Protein AF-A0A660CB41-F1 (afdb_monomer_lite)

Radius of gyration: 17.27 Å; chains: 1; bounding box: 37×42×48 Å

Sequence (145 aa):
MSGYVLAGTGGGKSVLLNVLAVALRMLGVYIIYADGQNGSSSPMLKRAADEFYTSSPDDVATLWARMSAFLDERSRELSEDTELARQLDGQYHYDPHRPPLMVIIDECHRIATMRFPGPIDENGKEGRASTRSTATRSVLGQRVS

Foldseek 3Di:
DDDDDDDDVVRCPQVVLLVVLVVLLVLLAAEEEEEQVQCPRHVNSVVSHPHYAYLDLVRLQVVLVVVVVVVVVVVVVLVVCVVVVVVCVVPDDDDNVSHHYDYHYHPVVSSVVRFDQADQDPVRDGDDGPPDPPPDDDDDDDDDD

Structure (mmCIF, N/CA/C/O backbone):
data_AF-A0A660CB41-F1
#
_entry.id   AF-A0A660CB41-F1
#
loop_
_atom_site.group_PD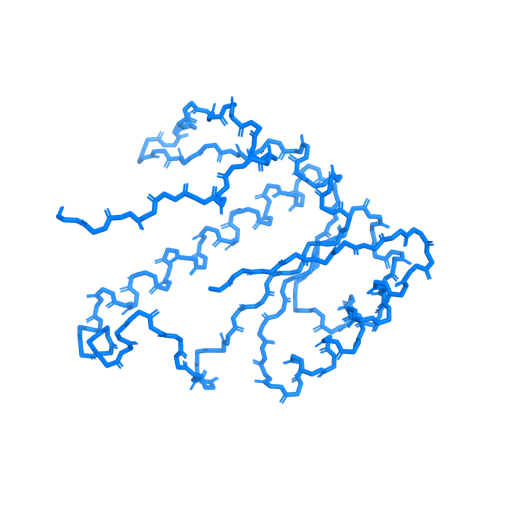B
_atom_site.id
_atom_site.type_symbol
_atom_site.label_atom_id
_atom_site.label_alt_id
_atom_site.label_comp_id
_atom_site.label_asym_id
_atom_site.label_entity_id
_atom_site.label_seq_id
_atom_site.pdbx_PDB_ins_code
_atom_site.Cartn_x
_atom_site.Cartn_y
_atom_site.Cartn_z
_atom_site.occupancy
_atom_site.B_iso_or_equiv
_atom_site.auth_seq_id
_atom_site.auth_comp_id
_atom_site.auth_asym_id
_atom_site.auth_atom_id
_atom_site.pdbx_PDB_model_num
ATOM 1 N N . MET A 1 1 ? 3.613 -4.144 11.827 1.00 52.84 1 MET A N 1
ATOM 2 C CA . MET A 1 1 ? 4.323 -5.261 11.163 1.00 52.84 1 MET A CA 1
ATOM 3 C C . MET A 1 1 ? 4.740 -4.784 9.781 1.00 52.84 1 MET A C 1
ATOM 5 O O . MET A 1 1 ? 3.891 -4.262 9.075 1.00 52.84 1 MET A O 1
ATOM 9 N N . SER A 1 2 ? 6.016 -4.881 9.416 1.00 67.56 2 SER A N 1
ATOM 10 C CA . SER A 1 2 ? 6.499 -4.576 8.063 1.00 67.56 2 SER A CA 1
ATOM 11 C C . SER A 1 2 ? 7.300 -5.765 7.540 1.00 67.56 2 SER A C 1
ATOM 13 O O . SER A 1 2 ? 7.835 -6.552 8.321 1.00 67.56 2 SER A O 1
ATOM 15 N N . GLY A 1 3 ? 7.346 -5.925 6.220 1.00 76.88 3 GLY A N 1
ATOM 16 C CA . GLY A 1 3 ? 8.069 -7.006 5.561 1.00 76.88 3 GLY A CA 1
ATOM 17 C C . GLY A 1 3 ? 8.721 -6.506 4.282 1.00 76.88 3 GLY A C 1
ATOM 18 O O . GLY A 1 3 ? 8.245 -5.554 3.668 1.00 76.88 3 GLY A O 1
ATOM 19 N N . TYR A 1 4 ? 9.820 -7.142 3.889 1.00 81.38 4 TYR A N 1
ATOM 20 C CA . TYR A 1 4 ? 10.481 -6.888 2.616 1.00 81.38 4 TYR A CA 1
ATOM 21 C C . TYR A 1 4 ? 10.661 -8.204 1.864 1.00 81.38 4 TYR A C 1
ATOM 23 O O . TYR A 1 4 ? 10.956 -9.240 2.457 1.00 81.38 4 TYR A O 1
ATOM 31 N N . VAL A 1 5 ? 10.487 -8.152 0.547 1.00 80.62 5 VAL A N 1
ATOM 32 C CA . VAL A 1 5 ? 10.736 -9.278 -0.354 1.00 80.62 5 VAL A CA 1
ATOM 33 C C . VAL A 1 5 ? 11.901 -8.895 -1.254 1.00 80.62 5 VAL A C 1
ATOM 35 O O . VAL A 1 5 ? 11.812 -7.932 -2.013 1.00 80.62 5 VAL A O 1
ATOM 38 N N . LEU A 1 6 ? 12.996 -9.650 -1.169 1.00 79.62 6 LEU A N 1
ATOM 39 C CA . LEU A 1 6 ? 14.161 -9.500 -2.037 1.00 79.62 6 LEU A CA 1
ATOM 40 C C . LEU A 1 6 ? 14.266 -10.734 -2.925 1.00 79.62 6 LEU A C 1
ATOM 42 O O . LEU A 1 6 ? 14.383 -11.854 -2.435 1.00 79.62 6 LEU A O 1
ATOM 46 N N . ALA A 1 7 ? 14.234 -10.522 -4.233 1.00 77.38 7 ALA A N 1
ATOM 47 C CA . ALA A 1 7 ? 14.453 -11.563 -5.222 1.00 77.38 7 ALA A CA 1
ATOM 48 C C . ALA A 1 7 ? 15.171 -10.955 -6.429 1.00 77.38 7 ALA A C 1
ATOM 50 O O . ALA A 1 7 ? 14.907 -9.809 -6.796 1.00 77.38 7 ALA A O 1
ATOM 51 N N . GLY A 1 8 ? 16.075 -11.720 -7.043 1.00 72.31 8 GLY A N 1
ATOM 52 C CA . GLY A 1 8 ? 16.672 -11.343 -8.324 1.00 72.31 8 GLY A CA 1
ATOM 53 C C . GLY A 1 8 ? 15.649 -11.387 -9.464 1.00 72.31 8 GLY A C 1
ATOM 54 O O . GLY A 1 8 ? 14.540 -11.907 -9.310 1.00 72.31 8 GLY A O 1
ATOM 55 N N . THR A 1 9 ? 16.028 -10.870 -10.632 1.00 75.31 9 THR A N 1
ATOM 56 C CA . THR A 1 9 ? 15.217 -10.964 -11.854 1.00 75.31 9 THR A CA 1
ATOM 57 C C . THR A 1 9 ? 14.839 -12.420 -12.135 1.00 75.31 9 THR A C 1
ATOM 59 O O . THR A 1 9 ? 15.698 -13.297 -12.140 1.00 75.31 9 THR A O 1
ATOM 62 N N . GLY A 1 10 ? 13.547 -12.690 -12.341 1.00 75.25 10 GLY A N 1
ATOM 63 C CA . GLY A 1 10 ? 13.032 -14.052 -12.538 1.00 75.25 10 GLY A CA 1
ATOM 64 C C . GLY A 1 10 ? 12.871 -14.882 -11.255 1.00 75.25 10 GLY A C 1
ATOM 65 O O . GLY A 1 10 ? 12.365 -15.995 -11.319 1.00 75.25 10 GLY A O 1
ATOM 66 N N . GLY A 1 11 ? 13.207 -14.345 -10.078 1.00 77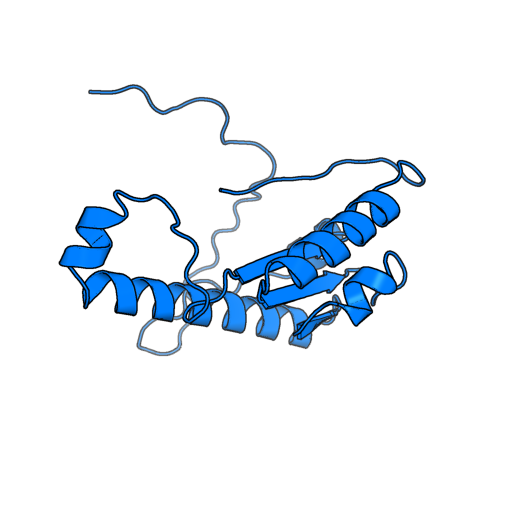.50 11 GLY A N 1
ATOM 67 C CA . GLY A 1 11 ? 13.117 -15.040 -8.785 1.00 77.50 11 GLY A CA 1
ATOM 68 C C . GLY A 1 11 ? 11.701 -15.202 -8.216 1.00 77.50 11 GLY A C 1
ATOM 69 O O . GLY A 1 11 ? 11.550 -15.444 -7.025 1.00 77.50 11 GLY A O 1
ATOM 70 N N . GLY A 1 12 ? 10.656 -15.021 -9.028 1.00 81.44 12 GLY A N 1
ATOM 71 C CA . GLY A 1 12 ? 9.272 -15.284 -8.620 1.00 81.44 12 GLY A CA 1
ATOM 72 C C . GLY A 1 12 ? 8.589 -14.200 -7.776 1.00 81.44 12 GLY A C 1
ATOM 73 O O . GLY A 1 12 ? 7.469 -14.432 -7.326 1.00 81.44 12 GLY A O 1
ATOM 74 N N . LYS A 1 13 ? 9.184 -13.006 -7.603 1.00 84.50 13 LYS A N 1
ATOM 75 C CA . LYS A 1 13 ? 8.561 -11.874 -6.877 1.00 84.50 13 LYS A CA 1
ATOM 76 C C . LYS A 1 13 ? 7.142 -11.578 -7.375 1.00 84.50 13 LYS A C 1
ATOM 78 O O . LYS A 1 13 ? 6.218 -11.526 -6.573 1.00 84.50 13 LYS A O 1
ATOM 83 N N . SER A 1 14 ? 6.952 -11.469 -8.690 1.00 82.44 14 SER A N 1
ATOM 84 C CA . SER A 1 14 ? 5.635 -11.212 -9.286 1.00 82.44 14 SER A CA 1
ATOM 85 C C . SER A 1 14 ? 4.614 -12.310 -8.979 1.00 82.44 14 SER A C 1
ATOM 87 O O . SER A 1 14 ? 3.448 -12.023 -8.730 1.00 82.44 14 SER A O 1
ATOM 89 N N . VAL A 1 15 ? 5.039 -13.580 -8.967 1.00 85.19 15 VAL A N 1
ATOM 90 C CA . VAL A 1 15 ? 4.153 -14.710 -8.644 1.00 85.19 15 VAL A CA 1
ATOM 91 C C . VAL A 1 15 ? 3.715 -14.631 -7.184 1.00 85.19 15 VAL A C 1
ATOM 93 O O . VAL A 1 15 ? 2.524 -14.750 -6.904 1.00 85.19 15 VAL A O 1
ATOM 96 N N . LEU A 1 16 ? 4.648 -14.355 -6.269 1.00 88.12 16 LEU A N 1
ATOM 97 C CA . LEU A 1 16 ? 4.338 -14.151 -4.856 1.00 88.12 16 LEU A CA 1
ATOM 98 C C . LEU A 1 16 ? 3.358 -12.988 -4.657 1.00 88.12 16 LEU A C 1
ATOM 100 O O . LEU A 1 16 ? 2.355 -13.148 -3.967 1.00 88.12 16 LEU A O 1
ATOM 104 N N . LEU A 1 17 ? 3.620 -11.841 -5.288 1.00 86.81 17 LEU A N 1
ATOM 105 C CA . LEU A 1 17 ? 2.756 -10.664 -5.198 1.00 86.81 17 LEU A CA 1
ATOM 106 C C . LEU A 1 17 ? 1.349 -10.934 -5.750 1.00 86.81 17 LEU A C 1
ATOM 108 O O . LEU A 1 17 ? 0.371 -10.479 -5.163 1.00 86.81 17 LEU A O 1
ATOM 112 N N . ASN A 1 18 ? 1.221 -11.722 -6.820 1.00 85.25 18 ASN A N 1
ATOM 113 C CA . ASN A 1 18 ? -0.083 -12.115 -7.359 1.00 85.25 18 ASN A CA 1
ATOM 114 C C . ASN A 1 18 ? -0.856 -13.046 -6.407 1.00 85.25 18 ASN A C 1
ATOM 116 O O . ASN A 1 18 ? -2.056 -12.859 -6.223 1.00 85.25 18 ASN A O 1
ATOM 120 N N . VAL A 1 19 ? -0.193 -14.024 -5.779 1.00 88.50 19 VAL A N 1
ATOM 121 C CA . VAL A 1 19 ? -0.834 -14.897 -4.773 1.00 88.50 19 VAL A CA 1
ATOM 122 C C . VAL A 1 19 ? -1.266 -14.083 -3.554 1.00 88.50 19 VAL A C 1
ATOM 124 O O . VAL A 1 19 ? -2.385 -14.245 -3.065 1.00 88.50 19 VAL A O 1
ATOM 127 N N . LEU A 1 20 ? -0.410 -13.161 -3.105 1.00 87.75 20 LEU A N 1
ATOM 128 C CA . LEU A 1 20 ? -0.721 -12.242 -2.016 1.00 87.75 20 LEU A CA 1
ATOM 129 C C . LEU A 1 20 ? -1.951 -11.390 -2.358 1.00 87.75 20 LEU A C 1
ATOM 131 O O . LEU A 1 20 ? -2.853 -11.280 -1.538 1.00 87.75 20 LEU A O 1
ATOM 135 N N . ALA A 1 21 ? -2.030 -10.853 -3.579 1.00 85.81 21 ALA A N 1
ATOM 136 C CA . ALA A 1 21 ? -3.165 -10.051 -4.032 1.00 85.81 21 ALA A CA 1
ATOM 137 C C . ALA A 1 21 ? -4.502 -10.797 -3.897 1.00 85.81 21 ALA A C 1
ATOM 139 O O . ALA A 1 21 ? -5.476 -10.240 -3.393 1.00 85.81 21 ALA A O 1
ATOM 140 N N . VAL A 1 22 ? -4.541 -12.071 -4.302 1.00 86.88 22 VAL A N 1
ATOM 141 C CA . VAL A 1 22 ? -5.742 -12.913 -4.180 1.00 86.88 22 VAL A CA 1
ATOM 142 C C . VAL A 1 22 ? -6.113 -13.119 -2.713 1.00 86.88 22 VAL A C 1
ATOM 144 O O . VAL A 1 22 ? -7.266 -12.909 -2.342 1.00 86.88 22 VAL A O 1
ATOM 147 N N . ALA A 1 23 ? -5.142 -13.478 -1.869 1.00 89.38 23 ALA A N 1
ATOM 148 C CA . ALA A 1 23 ? -5.380 -13.706 -0.446 1.00 89.38 23 ALA A CA 1
ATOM 149 C C . ALA A 1 23 ? -5.888 -12.441 0.265 1.00 89.38 23 ALA A C 1
ATOM 151 O O . ALA A 1 23 ? -6.877 -12.495 0.993 1.00 89.38 23 ALA A O 1
ATOM 152 N N . LEU A 1 24 ? -5.261 -11.289 0.009 1.00 89.31 24 LEU A N 1
ATOM 153 C CA . LEU A 1 24 ? -5.671 -10.004 0.578 1.00 89.31 24 LEU A CA 1
ATOM 154 C C . LEU A 1 24 ? -7.091 -9.629 0.147 1.00 89.31 24 LEU A C 1
ATOM 156 O O . LEU A 1 24 ? -7.887 -9.178 0.970 1.00 89.31 24 LEU A O 1
ATOM 160 N N . ARG A 1 25 ? -7.443 -9.885 -1.118 1.00 87.25 25 ARG A N 1
ATOM 161 C CA . ARG A 1 25 ? -8.791 -9.612 -1.613 1.00 87.25 25 ARG A CA 1
ATOM 162 C C . ARG A 1 25 ? -9.842 -10.502 -0.957 1.00 87.25 25 ARG A C 1
ATOM 164 O O . ARG A 1 25 ? -10.909 -10.009 -0.606 1.00 87.25 25 ARG A O 1
ATOM 171 N N . MET A 1 26 ? -9.537 -11.782 -0.741 1.00 87.69 26 MET A N 1
ATOM 172 C CA . MET A 1 26 ? -10.424 -12.700 -0.012 1.00 87.69 26 MET A CA 1
ATOM 173 C C . MET A 1 26 ? -10.650 -12.272 1.444 1.00 87.69 26 MET A C 1
ATOM 175 O O . MET A 1 26 ? -11.709 -12.547 1.997 1.00 87.69 26 MET A O 1
ATOM 179 N N . LEU A 1 27 ? -9.681 -11.581 2.049 1.00 86.62 27 LEU A N 1
ATOM 180 C CA . LEU A 1 27 ? -9.771 -11.046 3.409 1.00 86.62 27 LEU A CA 1
ATOM 181 C C . LEU A 1 27 ? -10.450 -9.665 3.484 1.00 86.62 27 LEU A C 1
ATOM 183 O O . LEU A 1 27 ? -10.588 -9.120 4.576 1.00 86.62 27 LEU A O 1
ATOM 187 N N . GLY A 1 28 ? -10.863 -9.075 2.356 1.00 87.19 28 GLY A N 1
ATOM 188 C CA . GLY A 1 28 ? -11.466 -7.737 2.338 1.00 87.19 28 GLY A CA 1
ATOM 189 C C . GLY A 1 28 ? -10.491 -6.618 2.722 1.00 87.19 28 GLY A C 1
ATOM 190 O O . GLY A 1 28 ? -10.904 -5.597 3.261 1.00 87.19 28 GLY A O 1
ATOM 191 N N . VAL A 1 29 ? -9.193 -6.822 2.483 1.00 89.44 29 VAL A N 1
ATOM 192 C CA . VAL A 1 29 ? -8.148 -5.813 2.709 1.00 89.44 29 VAL A CA 1
ATOM 193 C C . VAL A 1 29 ? -8.278 -4.703 1.664 1.00 89.44 29 VAL A C 1
ATOM 195 O O . VAL A 1 29 ? -8.486 -4.994 0.485 1.00 89.44 29 VAL A O 1
ATOM 198 N N . TYR A 1 30 ? -8.093 -3.453 2.091 1.00 89.88 30 TYR A N 1
ATOM 199 C CA . TYR A 1 30 ? -7.905 -2.306 1.207 1.00 89.88 30 TYR A CA 1
ATOM 200 C C . TYR A 1 30 ? -6.457 -2.270 0.711 1.00 89.88 30 TYR A C 1
ATOM 202 O O . TYR A 1 30 ? -5.519 -2.209 1.513 1.00 89.88 30 TYR A O 1
ATOM 210 N N . ILE A 1 31 ? -6.255 -2.340 -0.600 1.00 92.06 31 ILE A N 1
ATOM 211 C CA . ILE A 1 31 ? -4.940 -2.537 -1.212 1.00 92.06 31 ILE A CA 1
ATOM 212 C C . ILE A 1 31 ? -4.523 -1.271 -1.963 1.00 92.06 31 ILE A C 1
ATOM 214 O O . ILE A 1 31 ? -5.115 -0.920 -2.982 1.00 92.06 31 ILE A O 1
ATOM 218 N N . ILE A 1 32 ? -3.439 -0.642 -1.507 1.00 92.75 32 ILE A N 1
ATOM 219 C CA . ILE A 1 32 ? -2.724 0.394 -2.260 1.00 92.75 32 ILE A CA 1
ATOM 220 C C . ILE A 1 32 ? -1.509 -0.256 -2.917 1.00 92.75 32 ILE A C 1
ATOM 222 O O . ILE A 1 32 ? -0.662 -0.835 -2.232 1.00 92.75 32 ILE A O 1
ATOM 226 N N . TYR A 1 33 ? -1.400 -0.154 -4.240 1.00 91.62 33 TYR A N 1
ATOM 227 C CA . TYR A 1 33 ? -0.280 -0.705 -4.996 1.00 91.62 33 TYR A CA 1
ATOM 228 C C . TYR A 1 33 ? 0.486 0.389 -5.738 1.00 91.62 33 TYR A C 1
ATOM 230 O O . TYR A 1 33 ? -0.087 1.133 -6.527 1.00 91.62 33 TYR A O 1
ATOM 238 N N . ALA A 1 34 ? 1.797 0.453 -5.527 1.00 90.69 34 ALA A N 1
ATOM 239 C CA . ALA A 1 34 ? 2.693 1.317 -6.279 1.00 90.69 34 ALA A CA 1
ATOM 240 C C . ALA A 1 34 ? 3.738 0.479 -7.022 1.00 90.69 34 ALA A C 1
ATOM 242 O O . ALA A 1 34 ? 4.360 -0.399 -6.422 1.00 90.69 34 ALA A O 1
ATOM 243 N N . ASP A 1 35 ? 3.945 0.750 -8.311 1.00 88.06 35 ASP A N 1
ATOM 244 C CA . ASP A 1 35 ? 4.949 0.056 -9.125 1.00 88.06 35 ASP A CA 1
ATOM 245 C C . ASP A 1 35 ? 5.868 1.034 -9.861 1.00 88.06 35 ASP A C 1
ATOM 247 O O . ASP A 1 35 ? 5.426 1.855 -10.670 1.00 88.06 35 ASP A O 1
ATOM 251 N N . GLY A 1 36 ? 7.174 0.873 -9.642 1.00 82.38 36 GLY A N 1
ATOM 252 C CA . GLY A 1 36 ? 8.221 1.612 -10.340 1.00 82.38 36 GLY A CA 1
ATOM 253 C C . GLY A 1 36 ? 8.354 1.319 -11.841 1.00 82.38 36 GLY A C 1
ATOM 254 O O . GLY A 1 36 ? 9.158 1.964 -12.516 1.00 82.38 36 GLY A O 1
ATOM 255 N N . GLN A 1 37 ? 7.612 0.339 -12.366 1.00 77.88 37 GLN A N 1
ATOM 256 C CA . GLN A 1 37 ? 7.547 -0.011 -13.791 1.00 77.88 37 GLN A CA 1
ATOM 257 C C . GLN A 1 37 ? 6.130 0.121 -14.386 1.00 77.88 37 GLN A C 1
ATOM 259 O O . GLN A 1 37 ? 5.818 -0.502 -15.402 1.00 77.88 37 GLN A O 1
ATOM 264 N N . ASN A 1 38 ? 5.261 0.943 -13.785 1.00 67.88 38 ASN A N 1
ATOM 265 C CA . ASN A 1 38 ? 3.908 1.262 -14.278 1.00 67.88 38 ASN A CA 1
ATOM 266 C C . ASN A 1 38 ? 2.932 0.066 -14.380 1.00 67.88 38 ASN A C 1
ATOM 268 O O . ASN A 1 38 ? 1.927 0.109 -15.102 1.00 67.88 38 ASN A O 1
ATOM 272 N N . GLY A 1 39 ? 3.162 -0.991 -13.610 1.00 60.81 39 GLY A N 1
ATOM 273 C CA . GLY A 1 39 ? 2.315 -2.178 -13.510 1.00 60.81 39 GLY A CA 1
ATOM 274 C C . GLY A 1 39 ? 2.729 -3.317 -14.438 1.00 60.81 39 GLY A C 1
ATOM 275 O O . GLY A 1 39 ? 1.953 -4.258 -14.611 1.00 60.81 39 GLY A O 1
ATOM 276 N N . SER A 1 40 ? 3.908 -3.237 -15.063 1.00 66.50 40 SER A N 1
ATOM 277 C CA . SER A 1 40 ? 4.390 -4.278 -15.978 1.00 66.50 40 SER A CA 1
ATOM 278 C C . SER A 1 40 ? 4.764 -5.574 -15.253 1.00 66.50 40 SER A C 1
ATOM 280 O O . SER A 1 40 ? 4.808 -6.628 -15.889 1.00 66.50 40 SER A O 1
ATOM 282 N N . SER A 1 41 ? 5.044 -5.518 -13.948 1.00 67.50 41 SER A N 1
ATOM 283 C CA . SER A 1 41 ? 5.547 -6.668 -13.192 1.00 67.50 41 SER A CA 1
ATOM 284 C C . SER A 1 41 ? 4.439 -7.620 -12.727 1.00 67.50 41 SER A C 1
ATOM 286 O O . SER A 1 41 ? 4.655 -8.834 -12.726 1.00 67.50 41 SER A O 1
ATOM 288 N N . SER A 1 42 ? 3.272 -7.093 -12.327 1.00 76.81 42 SER A N 1
ATOM 289 C CA . SER A 1 42 ? 2.214 -7.860 -11.645 1.00 76.81 42 SER A CA 1
ATOM 290 C C . SER A 1 42 ? 0.793 -7.404 -12.038 1.00 76.81 42 SER A C 1
ATOM 292 O O . SER A 1 42 ? 0.121 -6.700 -11.278 1.00 76.81 42 SER A O 1
ATOM 294 N N . PRO A 1 43 ? 0.274 -7.826 -13.211 1.00 81.25 43 PRO A N 1
ATOM 295 C CA . PRO A 1 43 ? -1.043 -7.405 -13.697 1.00 81.25 43 PRO A CA 1
ATOM 296 C C . PRO A 1 43 ? -2.218 -7.806 -12.796 1.00 81.25 43 PRO A C 1
ATOM 298 O O . PRO A 1 43 ? -3.223 -7.098 -12.760 1.00 81.25 43 PRO A O 1
ATOM 301 N N . MET A 1 44 ? -2.127 -8.936 -12.081 1.00 82.25 44 MET A N 1
ATOM 302 C CA . MET A 1 44 ? -3.207 -9.356 -11.181 1.00 82.25 44 MET A CA 1
ATOM 303 C C . MET A 1 44 ? -3.253 -8.503 -9.921 1.00 82.25 44 MET A C 1
ATOM 305 O O . MET A 1 44 ? -4.338 -8.080 -9.536 1.00 82.25 44 MET A O 1
ATOM 309 N N . LEU A 1 45 ? -2.096 -8.188 -9.331 1.00 85.25 45 LEU A N 1
ATOM 310 C CA . LEU A 1 45 ? -2.035 -7.263 -8.203 1.00 85.25 45 LEU A CA 1
ATOM 311 C C . LEU A 1 45 ? -2.585 -5.882 -8.585 1.00 85.25 45 LEU A C 1
ATOM 313 O O . LEU A 1 45 ? -3.411 -5.341 -7.860 1.00 85.25 45 LEU A O 1
ATOM 317 N N . LYS A 1 46 ? -2.237 -5.368 -9.771 1.00 87.88 46 LYS A N 1
ATOM 318 C CA . LYS A 1 46 ? -2.811 -4.114 -10.285 1.00 87.88 46 LYS A CA 1
ATOM 319 C C . LYS A 1 46 ? -4.336 -4.143 -10.403 1.00 87.88 46 LYS A C 1
ATOM 321 O O . LYS A 1 46 ? -4.977 -3.144 -10.119 1.00 87.88 46 LYS A O 1
ATOM 326 N N . ARG A 1 47 ? -4.921 -5.267 -10.826 1.00 88.00 47 ARG A N 1
ATOM 327 C CA . ARG A 1 47 ? -6.385 -5.425 -10.924 1.00 88.00 47 ARG A CA 1
ATOM 328 C C . ARG A 1 47 ? -7.068 -5.590 -9.568 1.00 88.00 47 ARG A C 1
ATOM 330 O O . ARG A 1 47 ? -8.249 -5.290 -9.459 1.00 88.00 47 ARG A O 1
ATOM 337 N N . ALA A 1 48 ? -6.357 -6.135 -8.587 1.00 88.44 48 ALA A N 1
ATOM 338 C CA . ALA A 1 48 ? -6.872 -6.347 -7.241 1.00 88.44 48 ALA A CA 1
ATOM 339 C C . ALA A 1 48 ? -6.748 -5.100 -6.353 1.00 88.44 48 ALA A C 1
ATOM 341 O O . ALA A 1 48 ? -7.439 -5.033 -5.341 1.00 88.44 48 ALA A O 1
ATOM 342 N N . ALA A 1 49 ? -5.869 -4.161 -6.711 1.00 91.50 49 ALA A N 1
ATOM 343 C CA . ALA A 1 49 ? -5.639 -2.936 -5.962 1.00 91.50 49 ALA A CA 1
ATOM 344 C C . ALA A 1 49 ? -6.846 -1.991 -6.026 1.00 91.50 49 ALA A C 1
ATOM 346 O O . ALA A 1 49 ? -7.428 -1.789 -7.093 1.00 91.50 49 ALA A O 1
ATOM 347 N N . ASP A 1 50 ? -7.184 -1.396 -4.885 1.00 93.62 50 ASP A N 1
ATOM 348 C CA . ASP A 1 50 ? -8.201 -0.350 -4.783 1.00 93.62 50 ASP A CA 1
ATOM 349 C C . ASP A 1 50 ? -7.628 1.006 -5.245 1.00 93.62 50 ASP A C 1
ATOM 351 O O . ASP A 1 50 ? -8.335 1.798 -5.866 1.00 93.62 50 ASP A O 1
ATOM 355 N N . GLU A 1 51 ? -6.327 1.241 -5.025 1.00 93.88 51 GLU A N 1
ATOM 356 C CA . GLU A 1 51 ? -5.584 2.399 -5.542 1.00 93.88 51 GLU A CA 1
ATOM 357 C C . GLU A 1 51 ? -4.282 1.953 -6.228 1.00 93.88 51 GLU A C 1
ATOM 359 O O . GLU A 1 51 ? -3.580 1.062 -5.737 1.00 93.88 51 GLU A O 1
ATOM 364 N N . PHE A 1 52 ? -3.934 2.587 -7.354 1.00 92.31 52 PHE A N 1
ATOM 365 C CA . PHE A 1 52 ? -2.714 2.291 -8.108 1.00 92.31 52 PHE A CA 1
ATOM 366 C C . PHE A 1 52 ? -1.900 3.551 -8.401 1.00 92.31 52 PHE A C 1
ATOM 368 O O . PHE A 1 52 ? -2.432 4.517 -8.943 1.00 92.31 52 PHE A O 1
ATOM 375 N N . TYR A 1 53 ? -0.599 3.482 -8.124 1.00 91.56 53 TYR A N 1
ATOM 376 C CA . TYR A 1 53 ? 0.356 4.570 -8.308 1.00 91.56 53 TYR A CA 1
ATOM 377 C C . TYR A 1 53 ? 1.566 4.129 -9.132 1.00 91.56 53 TYR A C 1
ATOM 379 O O . TYR A 1 53 ? 2.024 2.985 -9.059 1.00 91.56 53 TYR A O 1
ATOM 387 N N . THR A 1 54 ? 2.105 5.053 -9.922 1.00 89.88 54 THR A N 1
ATOM 388 C CA . THR A 1 54 ? 3.341 4.843 -10.681 1.00 89.88 54 THR A CA 1
ATOM 389 C C . THR A 1 54 ? 4.543 5.495 -10.000 1.00 89.88 54 THR A C 1
ATOM 391 O O . THR A 1 54 ? 4.423 6.116 -8.947 1.00 89.88 54 THR A O 1
ATOM 394 N N . SER A 1 55 ? 5.723 5.403 -10.618 1.00 87.44 55 SER A N 1
ATOM 395 C CA . SER A 1 55 ? 6.878 6.225 -10.239 1.00 87.44 55 SER A CA 1
ATOM 396 C C . SER A 1 55 ? 6.830 7.641 -10.822 1.00 87.44 55 SER A C 1
ATOM 398 O O . SER A 1 55 ? 7.886 8.233 -11.027 1.00 87.44 55 SER A O 1
ATOM 400 N N . SER A 1 56 ? 5.667 8.181 -11.195 1.00 87.31 56 SER A N 1
ATOM 401 C CA . SER A 1 56 ? 5.587 9.603 -11.541 1.00 87.31 56 SER A CA 1
ATOM 402 C C . SER A 1 56 ? 5.726 10.453 -10.263 1.00 87.31 56 SER A C 1
ATOM 404 O O . SER A 1 56 ? 5.257 10.028 -9.206 1.00 87.31 56 SER A O 1
ATOM 406 N N . PRO A 1 57 ? 6.369 11.637 -10.307 1.00 84.62 57 PRO A N 1
ATOM 407 C CA . PRO A 1 57 ? 6.521 12.479 -9.117 1.00 84.62 57 PRO A CA 1
ATOM 408 C C . PRO A 1 57 ? 5.190 12.820 -8.431 1.00 84.62 57 PRO A C 1
ATOM 410 O O . PRO A 1 57 ? 5.113 12.784 -7.204 1.00 84.62 57 PRO A O 1
ATOM 413 N N . ASP A 1 58 ? 4.144 13.086 -9.217 1.00 87.81 58 ASP A N 1
ATOM 414 C CA . ASP A 1 58 ? 2.811 13.422 -8.709 1.00 87.81 58 ASP A CA 1
ATOM 415 C C . ASP A 1 58 ? 2.139 12.217 -8.034 1.00 87.81 58 ASP A C 1
ATOM 417 O O . ASP A 1 58 ? 1.552 12.355 -6.956 1.00 87.81 58 ASP A O 1
ATOM 421 N N . ASP A 1 59 ? 2.276 11.017 -8.612 1.00 89.75 59 ASP A N 1
ATOM 422 C CA . ASP A 1 59 ? 1.757 9.786 -8.009 1.00 89.75 59 ASP A CA 1
ATOM 423 C C . ASP A 1 59 ? 2.481 9.454 -6.712 1.00 89.75 59 ASP A C 1
ATOM 425 O O . ASP A 1 59 ? 1.845 9.046 -5.745 1.00 89.75 59 ASP A O 1
ATOM 429 N N . VAL A 1 60 ? 3.801 9.648 -6.659 1.00 86.88 60 VAL A N 1
ATOM 430 C CA . VAL A 1 60 ? 4.568 9.399 -5.435 1.00 86.88 60 VAL A CA 1
ATOM 431 C C . VAL A 1 60 ? 4.195 10.399 -4.341 1.00 86.88 60 VAL A C 1
ATOM 433 O O . VAL A 1 60 ? 3.999 9.997 -3.195 1.00 86.88 60 VAL A O 1
ATOM 436 N N . ALA A 1 61 ? 4.041 11.685 -4.671 1.00 86.31 61 ALA A N 1
ATOM 437 C CA . ALA A 1 61 ? 3.564 12.683 -3.714 1.00 86.31 61 ALA A CA 1
ATOM 438 C C . ALA A 1 61 ? 2.160 12.335 -3.189 1.00 86.31 61 ALA A C 1
ATOM 440 O O . ALA A 1 61 ? 1.913 12.385 -1.982 1.00 86.31 61 ALA A O 1
ATOM 441 N N . THR A 1 62 ? 1.265 11.912 -4.085 1.00 89.25 62 THR A N 1
ATOM 442 C CA . THR A 1 62 ? -0.098 11.497 -3.736 1.00 89.25 62 THR A CA 1
ATOM 443 C C . THR A 1 62 ? -0.094 10.247 -2.860 1.00 89.25 62 THR A C 1
ATOM 445 O O . THR A 1 62 ? -0.744 10.242 -1.818 1.00 89.25 62 THR A O 1
ATOM 448 N N . LEU A 1 63 ? 0.678 9.219 -3.222 1.00 89.69 63 LEU A N 1
ATOM 449 C CA . LEU A 1 63 ? 0.853 7.998 -2.436 1.00 89.69 63 LEU A CA 1
ATOM 450 C C . LEU A 1 63 ? 1.263 8.328 -0.998 1.00 89.69 63 LEU A C 1
ATOM 452 O O . LEU A 1 63 ? 0.649 7.833 -0.053 1.00 89.69 63 LEU A O 1
ATOM 456 N N . TRP A 1 64 ? 2.262 9.198 -0.820 1.00 86.38 64 TRP A N 1
ATOM 457 C CA . TRP A 1 64 ? 2.708 9.593 0.515 1.00 86.38 64 TRP A CA 1
ATOM 458 C C . TRP A 1 64 ? 1.637 10.351 1.293 1.00 86.38 64 TRP A C 1
ATOM 460 O O . TRP A 1 64 ? 1.391 10.021 2.451 1.00 86.38 64 TRP A O 1
ATOM 470 N N . ALA A 1 65 ? 0.962 11.315 0.666 1.00 87.38 65 ALA A N 1
ATOM 471 C CA . ALA A 1 65 ? -0.124 12.052 1.306 1.00 87.38 65 ALA A CA 1
ATOM 472 C C . ALA A 1 65 ? -1.265 11.120 1.752 1.00 87.38 65 ALA A C 1
ATOM 474 O O . ALA A 1 65 ? -1.782 11.262 2.860 1.00 87.38 65 ALA A O 1
ATOM 475 N N . ARG A 1 66 ? -1.622 10.127 0.926 1.00 87.00 66 ARG A N 1
ATOM 476 C CA . ARG A 1 66 ? -2.633 9.113 1.261 1.00 87.00 66 ARG A CA 1
ATOM 477 C C . ARG A 1 66 ? -2.200 8.258 2.441 1.00 87.00 66 ARG A C 1
ATOM 479 O O . ARG A 1 66 ? -2.981 8.080 3.371 1.00 87.00 66 ARG A O 1
ATOM 486 N N . MET A 1 67 ? -0.963 7.761 2.433 1.00 85.94 67 MET A N 1
ATOM 487 C CA . MET A 1 67 ? -0.429 6.963 3.539 1.00 85.94 67 MET A CA 1
ATOM 488 C C . MET A 1 67 ? -0.439 7.739 4.860 1.00 85.94 67 MET A C 1
ATOM 490 O O . MET A 1 67 ? -0.884 7.193 5.867 1.00 85.94 67 MET A O 1
ATOM 494 N N . SER A 1 68 ? -0.001 9.001 4.854 1.00 84.69 68 SER A N 1
ATOM 495 C CA . SER A 1 68 ? -0.029 9.858 6.044 1.00 84.69 68 SER A CA 1
ATOM 496 C C . SER A 1 68 ? -1.455 10.086 6.540 1.00 84.69 68 SER A C 1
ATOM 498 O O . SER A 1 68 ? -1.730 9.833 7.706 1.00 84.69 68 SER A O 1
ATOM 500 N N . ALA A 1 69 ? -2.388 10.438 5.650 1.00 85.75 69 ALA A N 1
ATOM 501 C CA . ALA A 1 69 ? -3.787 10.646 6.021 1.00 85.75 69 ALA A CA 1
ATOM 502 C C . ALA A 1 69 ? -4.433 9.388 6.629 1.00 85.75 69 ALA A C 1
ATOM 504 O O . ALA A 1 69 ? -5.172 9.485 7.606 1.00 85.75 69 ALA A O 1
ATOM 505 N N . PHE A 1 70 ? -4.132 8.199 6.093 1.00 83.88 70 PHE A N 1
ATOM 506 C CA . PHE A 1 70 ? -4.603 6.940 6.676 1.00 83.88 70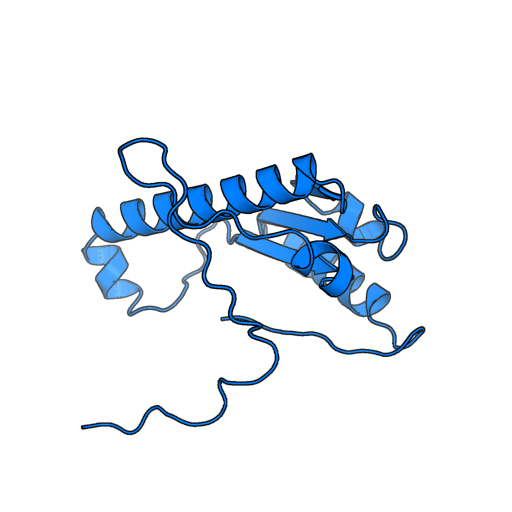 PHE A CA 1
ATOM 507 C C . PHE A 1 70 ? -4.028 6.699 8.074 1.00 83.88 70 PHE A C 1
ATOM 509 O O . PHE A 1 70 ? -4.754 6.252 8.959 1.00 83.88 70 PHE A O 1
ATOM 516 N N . LEU A 1 71 ? -2.738 6.968 8.285 1.00 82.38 71 LEU A N 1
ATOM 517 C CA . LEU A 1 71 ? -2.111 6.806 9.597 1.00 82.38 71 LEU A CA 1
ATOM 518 C C . LEU A 1 71 ? -2.670 7.803 10.617 1.00 82.38 71 LEU A C 1
ATOM 520 O O . LEU A 1 71 ? -2.953 7.405 11.746 1.00 82.38 71 LEU A O 1
ATOM 524 N N . ASP A 1 72 ? -2.872 9.055 10.212 1.00 83.50 72 ASP A N 1
ATOM 525 C CA . ASP A 1 72 ? -3.424 10.109 11.062 1.00 83.50 72 ASP A CA 1
ATOM 526 C C . ASP A 1 72 ? -4.863 9.790 11.479 1.00 83.50 72 ASP A C 1
ATOM 528 O O . ASP A 1 72 ? -5.187 9.856 12.665 1.00 83.50 72 ASP A O 1
ATOM 532 N N . GLU A 1 73 ? -5.708 9.355 10.537 1.00 82.94 73 GLU A N 1
ATOM 533 C CA . GLU A 1 73 ? -7.087 8.956 10.833 1.00 82.94 73 GLU A CA 1
ATOM 534 C C . GLU A 1 73 ? -7.126 7.771 11.805 1.00 82.94 73 GLU A C 1
ATOM 536 O O . GLU A 1 73 ? -7.827 7.815 12.813 1.00 82.94 73 GLU A O 1
ATOM 541 N N . ARG A 1 74 ? -6.307 6.735 11.572 1.00 78.88 74 ARG A N 1
ATOM 542 C CA . ARG A 1 74 ? -6.232 5.576 12.477 1.00 78.88 74 ARG A CA 1
ATOM 543 C C . ARG A 1 74 ? -5.732 5.954 13.865 1.00 78.88 74 ARG A C 1
ATOM 545 O O . ARG A 1 74 ? -6.237 5.436 14.857 1.00 78.88 74 ARG A O 1
ATOM 552 N N . SER A 1 75 ? -4.749 6.847 13.941 1.00 78.75 75 SER A N 1
ATOM 553 C CA . SER A 1 75 ? -4.226 7.362 15.207 1.00 78.75 75 SER A CA 1
ATOM 554 C C . SER A 1 75 ? -5.293 8.142 15.977 1.00 78.75 75 SER A C 1
ATOM 556 O O . SER A 1 75 ? -5.438 7.968 17.190 1.00 78.75 75 SER A O 1
ATOM 558 N N . ARG A 1 76 ? -6.088 8.957 15.272 1.00 80.69 76 ARG A N 1
ATOM 559 C CA . ARG A 1 76 ? -7.215 9.688 15.855 1.00 80.69 76 ARG A CA 1
ATOM 560 C C . ARG A 1 76 ? -8.288 8.738 16.382 1.00 80.69 76 ARG A C 1
ATOM 562 O O . ARG A 1 76 ? -8.643 8.846 17.550 1.00 80.69 76 ARG A O 1
ATOM 569 N N . GLU A 1 77 ? -8.728 7.772 15.574 1.00 75.62 77 GLU A N 1
ATOM 570 C CA . GLU A 1 77 ? -9.712 6.754 15.978 1.00 75.62 77 GLU A CA 1
ATOM 571 C C . GLU A 1 77 ? -9.265 5.997 17.243 1.00 75.62 77 GLU A C 1
ATOM 573 O O . GLU A 1 77 ? -10.051 5.806 18.168 1.00 75.62 77 GLU A O 1
ATOM 578 N N . LEU A 1 78 ? -7.990 5.594 17.307 1.00 75.19 78 LEU A N 1
ATOM 579 C CA . LEU A 1 78 ? -7.402 4.930 18.477 1.00 75.19 78 LEU A CA 1
ATOM 580 C C . LEU A 1 78 ? -7.345 5.841 19.710 1.00 75.19 78 LEU A C 1
ATOM 582 O O . LEU A 1 78 ? -7.505 5.368 20.830 1.00 75.19 78 LEU A O 1
ATOM 586 N N . SER A 1 79 ? -7.097 7.137 19.519 1.00 75.81 79 SER A N 1
ATOM 587 C CA . SER A 1 79 ? -7.021 8.103 20.621 1.00 75.81 79 SER A CA 1
ATOM 588 C C . SER A 1 79 ? -8.401 8.426 21.203 1.00 75.81 79 SER A C 1
ATOM 590 O O . SER A 1 79 ? -8.521 8.662 22.404 1.00 75.81 79 SER A O 1
ATOM 592 N N . GLU A 1 80 ? -9.438 8.433 20.364 1.00 79.31 80 GLU A N 1
ATOM 593 C CA . GLU A 1 80 ? -10.827 8.676 20.768 1.00 79.31 80 GLU A CA 1
ATOM 594 C C . GLU A 1 80 ? -11.465 7.438 21.425 1.00 79.31 80 GLU A C 1
ATOM 596 O O . GLU A 1 80 ? -12.245 7.572 22.370 1.00 79.31 80 GLU A O 1
ATOM 601 N N . ASP A 1 81 ? -11.088 6.231 20.993 1.00 73.12 81 ASP A N 1
ATOM 602 C CA . ASP A 1 81 ? -11.605 4.962 21.512 1.00 73.12 81 ASP A CA 1
ATOM 603 C C . ASP A 1 81 ? -10.616 4.299 22.489 1.00 73.12 81 ASP A C 1
ATOM 605 O O . ASP A 1 81 ? -9.927 3.322 22.188 1.00 73.12 81 ASP A O 1
ATOM 609 N N . THR A 1 82 ? -10.529 4.866 23.695 1.00 68.69 82 THR A N 1
ATOM 610 C CA . THR A 1 82 ? -9.592 4.426 24.749 1.00 68.69 82 THR A CA 1
ATOM 611 C C . THR A 1 82 ? -9.788 2.977 25.201 1.00 68.69 82 THR A C 1
ATOM 613 O O . THR A 1 82 ? -8.814 2.337 25.604 1.00 68.69 82 THR A O 1
ATOM 616 N N . GLU A 1 83 ? -11.003 2.428 25.115 1.00 69.88 83 GLU A N 1
ATOM 617 C CA . GLU A 1 83 ? -11.242 1.014 25.428 1.00 69.88 83 GLU A CA 1
ATOM 618 C C . GLU A 1 83 ? -10.736 0.115 24.297 1.00 69.88 83 GLU A C 1
ATOM 620 O O . GLU A 1 83 ? -10.053 -0.871 24.573 1.00 69.88 83 GLU A O 1
ATOM 625 N N . LEU A 1 84 ? -10.956 0.489 23.033 1.00 67.69 84 LEU A N 1
ATOM 626 C CA . LEU A 1 84 ? -10.359 -0.211 21.898 1.00 67.69 84 LEU A CA 1
ATOM 627 C C . LEU A 1 84 ? -8.825 -0.146 21.927 1.00 67.69 84 LEU A C 1
ATOM 629 O O . LEU A 1 84 ? -8.168 -1.165 21.721 1.00 67.69 84 LEU A O 1
ATOM 633 N N . ALA A 1 85 ? -8.239 1.013 22.233 1.00 65.44 85 ALA A N 1
ATOM 634 C CA . ALA A 1 85 ? -6.789 1.167 22.367 1.00 65.44 85 ALA A CA 1
ATOM 635 C C . ALA A 1 85 ? -6.206 0.224 23.431 1.00 65.44 85 ALA A C 1
ATOM 637 O O . ALA A 1 85 ? -5.158 -0.391 23.222 1.00 65.44 85 ALA A O 1
ATOM 638 N N . ARG A 1 86 ? -6.916 0.064 24.555 1.00 65.00 86 ARG A N 1
ATOM 639 C CA . ARG A 1 86 ? -6.535 -0.840 25.645 1.00 65.00 86 ARG A CA 1
ATOM 640 C C . ARG A 1 86 ? -6.736 -2.314 25.283 1.00 65.00 86 ARG A C 1
ATOM 642 O O . ARG A 1 86 ? -5.937 -3.145 25.701 1.00 65.00 86 ARG A O 1
ATOM 649 N N . GLN A 1 87 ? -7.778 -2.643 24.520 1.00 66.62 87 GLN A N 1
ATOM 650 C CA . GLN A 1 87 ? -8.054 -4.005 24.041 1.00 66.62 87 GLN A CA 1
ATOM 651 C C . GLN A 1 87 ? -7.085 -4.463 22.951 1.00 66.62 87 GLN A C 1
ATOM 653 O O . GLN A 1 87 ? -6.793 -5.653 22.846 1.00 66.62 87 GLN A O 1
ATOM 658 N N . LEU A 1 88 ? -6.602 -3.532 22.129 1.00 68.50 88 LEU A N 1
ATOM 659 C CA . LEU A 1 88 ? -5.647 -3.828 21.072 1.00 68.50 88 LEU A CA 1
ATOM 660 C C . LEU A 1 88 ? -4.242 -4.076 21.628 1.00 68.50 88 LEU A C 1
ATOM 662 O O . LEU A 1 88 ? -3.523 -4.869 21.036 1.00 68.50 88 LEU A O 1
ATOM 666 N N . ASP A 1 89 ? -3.841 -3.441 22.737 1.00 67.88 89 ASP A N 1
ATOM 667 C CA . ASP A 1 89 ? -2.495 -3.579 23.338 1.00 67.88 89 ASP A CA 1
ATOM 668 C C . ASP A 1 89 ? -1.357 -3.452 22.295 1.00 67.88 89 ASP A C 1
ATOM 670 O O . ASP A 1 89 ? -0.372 -4.189 22.278 1.00 67.88 89 ASP A O 1
ATOM 674 N N . GLY A 1 90 ? -1.541 -2.552 21.321 1.00 63.41 90 GLY A N 1
ATOM 675 C CA . GLY A 1 90 ? -0.613 -2.362 20.198 1.00 63.41 90 GLY A CA 1
ATOM 676 C C . GLY A 1 90 ? -0.661 -3.434 19.095 1.00 63.41 90 GLY A C 1
ATOM 677 O O . GLY A 1 90 ? 0.136 -3.378 18.155 1.00 63.41 90 GLY A O 1
ATOM 678 N N . GLN A 1 91 ? -1.582 -4.394 19.165 1.00 68.00 91 GLN A N 1
ATOM 679 C CA . GLN A 1 91 ? -1.848 -5.396 18.132 1.00 68.00 91 GLN A CA 1
ATOM 680 C C . GLN A 1 91 ? -2.963 -4.942 17.187 1.00 68.00 91 GLN A C 1
ATOM 682 O O . GLN A 1 91 ? -3.842 -4.165 17.544 1.00 68.00 91 GLN A O 1
ATOM 687 N N . TYR A 1 92 ? -2.935 -5.444 15.955 1.00 66.75 92 TYR A N 1
ATOM 688 C CA . TYR A 1 92 ? -4.031 -5.246 15.013 1.00 66.75 92 TYR A CA 1
ATOM 689 C C . TYR A 1 92 ? -5.080 -6.347 15.207 1.00 66.75 92 TYR A C 1
ATOM 691 O O . TYR A 1 92 ? -4.762 -7.523 15.023 1.00 66.75 92 TYR A O 1
ATOM 699 N N . HIS A 1 93 ? -6.324 -5.971 15.509 1.00 69.00 93 HIS A N 1
ATOM 700 C CA . HIS A 1 93 ? -7.475 -6.864 15.376 1.00 69.00 93 HIS A CA 1
ATOM 701 C C . HIS A 1 93 ? -8.201 -6.584 14.062 1.00 69.00 93 HIS A C 1
ATOM 703 O O . HIS A 1 93 ? -8.469 -5.436 13.713 1.00 69.00 93 HIS A O 1
ATOM 709 N N . TYR A 1 94 ? -8.512 -7.657 13.337 1.00 71.06 94 TYR A N 1
ATOM 710 C CA . TYR A 1 94 ? -9.293 -7.574 12.112 1.00 71.06 94 TYR A CA 1
ATOM 711 C C . TYR A 1 94 ? -10.720 -7.113 12.420 1.00 71.06 94 TYR A C 1
ATOM 713 O O . TYR A 1 94 ? -11.419 -7.749 13.208 1.00 71.06 94 TYR A O 1
ATOM 721 N N . ASP A 1 95 ? -11.150 -6.046 11.754 1.00 73.44 95 ASP A N 1
ATOM 722 C CA . ASP A 1 95 ? -12.513 -5.527 11.804 1.00 73.44 95 ASP A CA 1
ATOM 723 C C . ASP A 1 95 ? -13.009 -5.297 10.362 1.00 73.44 95 ASP A C 1
ATOM 725 O O . ASP A 1 95 ? -12.447 -4.466 9.646 1.00 73.44 95 ASP A O 1
ATOM 729 N N . PRO A 1 96 ? -14.056 -6.007 9.904 1.00 67.44 96 PRO A N 1
ATOM 730 C CA . PRO A 1 96 ? -14.636 -5.808 8.576 1.00 67.44 96 PRO A CA 1
ATOM 731 C C . PRO A 1 96 ? -15.155 -4.385 8.318 1.00 67.44 96 PRO A C 1
ATOM 733 O O . PRO A 1 96 ? -15.175 -3.944 7.171 1.00 67.44 96 PRO A O 1
ATOM 736 N N . HIS A 1 97 ? -15.583 -3.661 9.358 1.00 74.12 97 HIS A N 1
ATOM 737 C CA . HIS A 1 97 ? -16.017 -2.264 9.252 1.00 74.12 97 HIS A CA 1
ATOM 738 C C . HIS A 1 97 ? -14.834 -1.293 9.175 1.00 74.12 97 HIS A C 1
ATOM 740 O O . HIS A 1 97 ? -14.990 -0.148 8.750 1.00 74.12 97 HIS A O 1
ATOM 746 N N . ARG A 1 98 ? -13.641 -1.763 9.544 1.00 74.19 98 ARG A N 1
ATOM 747 C CA . ARG A 1 98 ? -12.373 -1.038 9.485 1.00 74.19 98 ARG A CA 1
ATOM 748 C C . ARG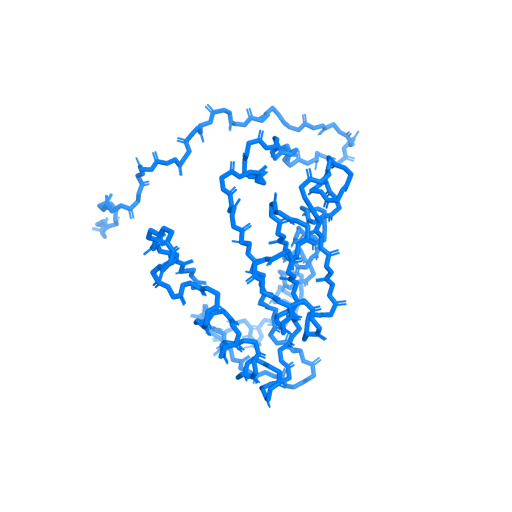 A 1 98 ? -11.362 -1.893 8.721 1.00 74.19 98 ARG A C 1
ATOM 750 O O . ARG A 1 98 ? -10.409 -2.400 9.325 1.00 74.19 98 ARG A O 1
ATOM 757 N N . PRO A 1 99 ? -11.551 -2.046 7.396 1.00 78.50 99 PRO A N 1
ATOM 758 C CA . PRO A 1 99 ? -10.764 -2.982 6.619 1.00 78.50 99 PRO A CA 1
ATOM 759 C C . PRO A 1 99 ? -9.266 -2.697 6.796 1.00 78.50 99 PRO A C 1
ATOM 761 O O . PRO A 1 99 ? -8.854 -1.527 6.842 1.00 78.50 99 PRO A O 1
ATOM 764 N N . PRO A 1 100 ? -8.442 -3.750 6.926 1.00 85.06 100 PRO A N 1
ATOM 765 C CA . PRO A 1 100 ? -6.998 -3.598 6.991 1.00 85.06 100 PRO A CA 1
ATOM 766 C C . PRO A 1 100 ? -6.493 -2.873 5.747 1.00 85.06 100 PRO A C 1
ATOM 768 O O . PRO A 1 100 ? -6.967 -3.129 4.643 1.00 85.06 100 PRO A O 1
ATOM 771 N N . LEU A 1 101 ? -5.501 -2.003 5.927 1.00 87.19 101 LEU A N 1
ATOM 772 C CA . LEU A 1 101 ? -4.780 -1.366 4.832 1.00 87.19 101 LEU A CA 1
ATOM 773 C C . LEU A 1 101 ? -3.495 -2.148 4.555 1.00 87.19 101 LEU A C 1
ATOM 775 O O . LEU A 1 101 ? -2.688 -2.357 5.462 1.00 87.19 101 LEU A O 1
ATOM 779 N N . MET A 1 102 ? -3.276 -2.531 3.300 1.00 89.81 102 MET A N 1
ATOM 780 C CA . MET A 1 102 ? -1.998 -3.057 2.831 1.00 89.81 102 MET A CA 1
ATOM 781 C C . MET A 1 102 ? -1.439 -2.150 1.739 1.00 89.81 102 MET A C 1
ATOM 783 O O . MET A 1 102 ? -2.049 -1.989 0.684 1.00 89.81 102 MET A O 1
ATOM 787 N N . VAL A 1 103 ? -0.247 -1.605 1.980 1.00 90.75 103 VAL A N 1
ATOM 788 C CA . VAL A 1 103 ? 0.510 -0.845 0.981 1.00 90.75 103 VAL A CA 1
ATOM 789 C C . VAL A 1 103 ? 1.611 -1.737 0.421 1.00 90.75 103 VAL A C 1
ATOM 791 O O . VAL A 1 103 ? 2.489 -2.187 1.159 1.00 90.75 103 VAL A O 1
ATOM 794 N N . ILE A 1 104 ? 1.574 -1.990 -0.885 1.00 90.31 104 ILE A N 1
ATOM 795 C CA . ILE A 1 104 ? 2.578 -2.786 -1.594 1.00 90.31 104 ILE A CA 1
ATOM 796 C C . ILE A 1 104 ? 3.343 -1.862 -2.531 1.00 90.31 104 ILE A C 1
ATOM 798 O O . ILE A 1 104 ? 2.764 -1.260 -3.431 1.00 90.31 104 ILE A O 1
ATOM 802 N N . ILE A 1 105 ? 4.657 -1.782 -2.333 1.00 89.44 105 ILE A N 1
ATOM 803 C CA . ILE A 1 105 ? 5.559 -0.992 -3.173 1.00 89.44 105 ILE A CA 1
ATOM 804 C C . ILE A 1 105 ? 6.472 -1.962 -3.918 1.00 89.44 105 ILE A C 1
ATOM 806 O O . ILE A 1 105 ? 7.410 -2.515 -3.338 1.00 89.44 105 ILE A O 1
ATOM 810 N N . ASP A 1 106 ? 6.193 -2.178 -5.200 1.00 87.50 106 ASP A N 1
ATOM 811 C CA . ASP A 1 106 ? 7.046 -2.964 -6.085 1.00 87.50 106 ASP A CA 1
ATOM 812 C C . ASP A 1 106 ? 8.089 -2.077 -6.774 1.00 87.50 106 ASP A C 1
ATOM 814 O O . ASP A 1 106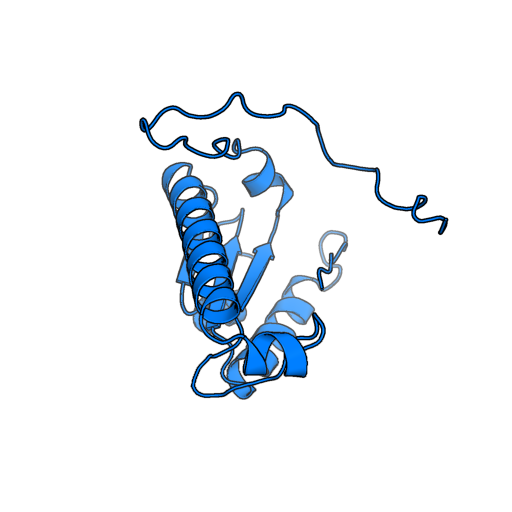 ? 7.878 -0.892 -7.032 1.00 87.50 106 ASP A O 1
ATOM 818 N N . GLU A 1 107 ? 9.265 -2.654 -7.009 1.00 85.50 107 GLU A N 1
ATOM 819 C CA . GLU A 1 107 ? 10.459 -1.941 -7.469 1.00 85.50 107 GLU A CA 1
ATOM 820 C C . GLU A 1 107 ? 10.735 -0.684 -6.634 1.00 85.50 107 GLU A C 1
ATOM 822 O O . GLU A 1 107 ? 11.035 0.393 -7.151 1.00 85.50 107 GLU A O 1
ATOM 827 N N . CYS A 1 108 ? 10.650 -0.837 -5.307 1.00 83.00 108 CYS A N 1
ATOM 828 C CA . CYS A 1 108 ? 10.701 0.261 -4.344 1.00 83.00 108 CYS A CA 1
ATOM 829 C C . CYS A 1 108 ? 11.924 1.172 -4.499 1.00 83.00 108 CYS A C 1
ATOM 831 O O . CYS A 1 108 ? 11.829 2.351 -4.192 1.00 83.00 108 CYS A O 1
ATOM 833 N N . HIS A 1 109 ? 13.043 0.683 -5.039 1.00 81.12 109 HIS A N 1
ATOM 834 C CA . HIS A 1 109 ? 14.225 1.497 -5.323 1.00 81.12 109 HIS A CA 1
ATOM 835 C C . HIS A 1 109 ? 13.974 2.621 -6.345 1.00 81.12 109 HIS A C 1
ATOM 837 O O . HIS A 1 109 ? 14.719 3.592 -6.358 1.00 81.12 109 HIS A O 1
ATOM 843 N N . ARG A 1 110 ? 12.938 2.513 -7.186 1.00 80.31 110 ARG A N 1
ATOM 844 C CA . ARG A 1 110 ? 12.528 3.549 -8.152 1.00 80.31 110 ARG A CA 1
ATOM 845 C C . ARG A 1 110 ? 11.580 4.584 -7.554 1.00 80.31 110 ARG A C 1
ATOM 847 O O . ARG A 1 110 ? 11.517 5.709 -8.036 1.00 80.31 110 ARG A O 1
ATOM 854 N N . ILE A 1 111 ? 10.856 4.192 -6.509 1.00 79.88 111 ILE A N 1
ATOM 855 C CA . ILE A 1 111 ? 9.896 5.035 -5.787 1.00 79.88 111 ILE A CA 1
ATOM 856 C C . ILE A 1 111 ? 10.602 5.758 -4.631 1.00 79.88 111 ILE A C 1
ATOM 858 O O . ILE A 1 111 ? 10.430 6.955 -4.444 1.00 79.88 111 ILE A O 1
ATOM 862 N N . ALA A 1 112 ? 11.478 5.067 -3.900 1.00 68.25 112 ALA A N 1
ATOM 863 C CA . ALA A 1 112 ? 12.194 5.580 -2.732 1.00 68.25 112 ALA A CA 1
ATOM 864 C C . ALA A 1 112 ? 13.264 6.633 -3.065 1.00 68.25 112 ALA A C 1
ATOM 866 O O . ALA A 1 112 ? 13.673 7.393 -2.190 1.00 68.25 112 ALA A O 1
ATOM 867 N N . THR A 1 113 ? 13.727 6.705 -4.317 1.00 61.19 113 THR A N 1
ATOM 868 C CA . THR A 1 113 ? 14.593 7.802 -4.781 1.00 61.19 113 THR A CA 1
ATOM 869 C C . THR A 1 113 ? 13.853 9.133 -4.896 1.00 61.19 113 THR A C 1
ATOM 871 O O . THR A 1 113 ? 14.494 10.177 -5.005 1.00 61.19 113 THR A O 1
ATOM 874 N N . MET A 1 114 ? 12.519 9.115 -4.867 1.00 55.88 114 MET A N 1
ATOM 875 C CA . MET A 1 114 ? 11.690 10.312 -4.887 1.00 55.88 114 MET A CA 1
ATOM 876 C C . MET A 1 114 ? 11.446 10.750 -3.443 1.00 55.88 114 MET A C 1
ATOM 878 O O . MET A 1 114 ? 10.923 10.007 -2.615 1.00 55.88 114 MET A O 1
ATOM 882 N N . ARG A 1 115 ? 11.959 11.940 -3.128 1.00 51.94 115 ARG A N 1
ATOM 883 C CA . ARG A 1 115 ? 12.080 12.497 -1.780 1.00 51.94 115 ARG A CA 1
ATOM 884 C C . ARG A 1 115 ? 10.750 12.413 -1.022 1.00 51.94 115 ARG A C 1
ATOM 886 O O . ARG A 1 115 ? 9.742 12.911 -1.505 1.00 51.94 115 ARG A O 1
ATOM 893 N N . PHE A 1 116 ? 10.781 11.850 0.186 1.00 50.00 116 PHE A N 1
ATOM 894 C CA . PHE A 1 116 ? 9.702 12.008 1.160 1.00 50.00 116 PHE A CA 1
ATOM 895 C C . PHE A 1 116 ? 9.596 13.505 1.499 1.00 50.00 116 PHE A C 1
ATOM 897 O O . PHE A 1 116 ? 10.598 14.061 1.979 1.00 50.00 116 PHE A O 1
ATOM 904 N N . PRO A 1 117 ? 8.467 14.189 1.234 1.00 49.41 117 PRO A N 1
ATOM 905 C CA . PRO A 1 117 ? 8.265 15.510 1.805 1.00 49.41 117 PRO A CA 1
ATOM 906 C C . PRO A 1 117 ? 8.292 15.326 3.322 1.00 49.41 117 PRO A C 1
ATOM 908 O O . PRO A 1 117 ? 7.626 14.442 3.861 1.00 49.41 117 PRO A O 1
ATOM 911 N N . GLY A 1 118 ? 9.156 16.073 4.013 1.00 47.81 118 GLY A N 1
ATOM 912 C CA . GLY A 1 118 ? 9.191 16.022 5.472 1.00 47.81 118 GLY A CA 1
ATOM 913 C C . GLY A 1 118 ? 7.806 16.339 6.045 1.00 47.81 118 GLY A C 1
ATOM 914 O O . GLY A 1 118 ? 6.983 16.917 5.332 1.00 47.81 118 GLY A O 1
ATOM 915 N N . PRO A 1 119 ? 7.530 15.977 7.311 1.00 45.72 119 PRO A N 1
ATOM 916 C CA . PRO A 1 119 ? 6.275 16.352 7.953 1.00 45.72 119 PRO A CA 1
ATOM 917 C C . PRO A 1 119 ? 5.999 17.839 7.710 1.00 45.72 119 PRO A C 1
ATOM 919 O O . PRO A 1 119 ? 6.876 18.685 7.918 1.00 45.72 119 PRO A O 1
ATOM 922 N N . ILE A 1 120 ? 4.814 18.119 7.175 1.00 45.84 120 ILE A N 1
ATOM 923 C CA . ILE A 1 120 ? 4.348 19.474 6.904 1.00 45.84 120 ILE A CA 1
ATOM 924 C C . ILE A 1 120 ? 3.892 20.027 8.250 1.00 45.84 120 ILE A C 1
ATOM 926 O O . ILE A 1 120 ? 3.081 19.398 8.930 1.00 45.84 120 ILE A O 1
ATOM 930 N N . ASP A 1 121 ? 4.468 21.149 8.674 1.00 52.09 121 ASP A N 1
ATOM 931 C CA . ASP A 1 121 ? 4.041 21.790 9.913 1.00 52.09 121 ASP A CA 1
ATOM 932 C C . ASP A 1 121 ? 2.647 22.430 9.764 1.00 52.09 121 ASP A C 1
ATOM 934 O O . ASP A 1 121 ? 2.109 22.580 8.665 1.00 52.09 121 ASP A O 1
ATOM 938 N N . GLU A 1 122 ? 2.058 22.844 10.885 1.00 44.34 122 GLU A N 1
ATOM 939 C CA . GLU A 1 122 ? 0.763 23.543 10.948 1.00 44.34 122 GLU A CA 1
ATOM 940 C C . GLU A 1 122 ? 0.703 24.845 10.119 1.00 44.34 122 GLU A C 1
ATOM 942 O O . GLU A 1 122 ? -0.374 25.390 9.893 1.00 44.34 122 GLU A O 1
ATOM 947 N N . ASN A 1 123 ? 1.851 25.328 9.628 1.00 46.84 123 ASN A N 1
ATOM 948 C CA . ASN A 1 123 ? 1.988 26.522 8.800 1.00 46.84 123 ASN A CA 1
ATOM 949 C C . ASN A 1 123 ? 2.209 26.192 7.312 1.00 46.84 123 ASN A C 1
ATOM 951 O O . ASN A 1 123 ? 2.547 27.085 6.528 1.00 46.84 123 ASN A O 1
ATOM 955 N N . GLY A 1 124 ? 2.049 24.927 6.909 1.00 40.47 124 GLY A N 1
ATOM 956 C CA . GLY A 1 124 ? 2.211 24.490 5.523 1.00 40.47 124 GLY A CA 1
ATOM 957 C C . GLY A 1 124 ? 3.664 24.483 5.040 1.00 40.47 124 GLY A C 1
ATOM 958 O O . GLY A 1 124 ? 3.899 24.460 3.831 1.00 40.47 124 GLY A O 1
ATOM 959 N N . LYS A 1 125 ? 4.651 24.533 5.945 1.00 40.12 125 LYS A N 1
ATOM 960 C CA . LYS A 1 125 ? 6.070 24.462 5.585 1.00 40.12 125 LYS A CA 1
ATOM 961 C C . LYS A 1 125 ? 6.569 23.031 5.713 1.00 40.12 125 LYS A C 1
ATOM 963 O O . LYS A 1 125 ? 6.398 22.383 6.742 1.00 40.12 125 LYS A O 1
ATOM 968 N N . GLU A 1 126 ? 7.241 22.549 4.669 1.00 44.53 126 GLU A N 1
ATOM 969 C CA . GLU A 1 126 ? 7.947 21.271 4.726 1.00 44.53 126 GLU A CA 1
ATOM 970 C C . GLU A 1 126 ? 9.051 21.334 5.791 1.00 44.53 126 GLU A C 1
ATOM 972 O O . GLU A 1 126 ? 10.027 22.087 5.669 1.00 44.53 126 GLU A O 1
ATOM 977 N N . GLY A 1 127 ? 8.922 20.509 6.832 1.00 46.72 127 GLY A N 1
ATOM 978 C CA . GLY A 1 127 ? 10.002 20.250 7.770 1.00 46.72 127 GLY A CA 1
ATOM 979 C C . GLY A 1 127 ? 11.236 19.731 7.028 1.00 46.72 127 GLY A C 1
ATOM 980 O O . GLY A 1 127 ? 11.141 18.965 6.066 1.00 46.72 127 GLY A O 1
ATOM 981 N N . ARG A 1 128 ? 12.427 20.164 7.458 1.00 38.94 128 ARG A N 1
ATOM 982 C CA . ARG A 1 128 ? 13.705 19.839 6.806 1.00 38.94 128 ARG A CA 1
ATOM 983 C C . ARG A 1 128 ? 13.834 18.318 6.645 1.00 38.94 128 ARG A C 1
ATOM 985 O O . ARG A 1 128 ? 14.011 17.605 7.630 1.00 38.94 128 ARG A O 1
ATOM 992 N N . ALA A 1 129 ? 13.747 17.838 5.403 1.00 45.22 129 ALA A N 1
ATOM 993 C CA . ALA A 1 129 ? 13.842 16.418 5.087 1.00 45.22 129 ALA A CA 1
ATOM 994 C C . ALA A 1 129 ? 15.118 15.823 5.700 1.00 45.22 129 ALA A C 1
ATOM 996 O O . ALA A 1 129 ? 16.229 16.274 5.403 1.00 45.22 129 ALA A O 1
ATOM 997 N N . SER A 1 130 ? 14.956 14.809 6.550 1.00 35.38 130 SER A N 1
ATOM 998 C CA . SER A 1 130 ? 16.066 14.004 7.045 1.00 35.38 130 SER A CA 1
ATOM 999 C C . SER A 1 130 ? 16.656 13.240 5.863 1.00 35.38 130 SER A C 1
ATOM 1001 O O . SER A 1 130 ? 16.160 12.189 5.464 1.00 35.38 130 SER A O 1
ATOM 1003 N N . THR A 1 131 ? 17.729 13.765 5.272 1.00 30.80 131 THR A N 1
ATOM 1004 C CA . THR A 1 131 ? 18.633 13.003 4.407 1.00 30.80 131 THR A CA 1
ATOM 1005 C C . THR A 1 131 ? 19.383 11.987 5.263 1.00 30.80 131 THR A C 1
ATOM 1007 O O . THR A 1 131 ? 20.573 12.126 5.537 1.00 30.80 131 THR A O 1
ATOM 1010 N N . ARG A 1 132 ? 18.683 10.953 5.722 1.00 29.05 132 ARG A N 1
ATOM 1011 C CA . ARG A 1 132 ? 19.301 9.699 6.134 1.00 29.05 132 ARG A CA 1
ATOM 1012 C C . ARG A 1 132 ? 18.745 8.609 5.244 1.00 29.05 132 ARG A C 1
ATOM 1014 O O . ARG A 1 132 ? 17.648 8.102 5.455 1.00 29.05 132 ARG A O 1
ATOM 1021 N N . SER A 1 133 ? 19.556 8.275 4.240 1.00 31.61 133 SER A N 1
ATOM 1022 C CA . SER A 1 133 ? 19.608 6.945 3.644 1.00 31.61 133 SER A CA 1
ATOM 1023 C C . SER A 1 133 ? 19.384 5.914 4.751 1.00 31.61 133 SER A C 1
ATOM 1025 O O . SER A 1 133 ? 20.260 5.688 5.583 1.00 31.61 133 SER A O 1
ATOM 1027 N N . THR A 1 134 ? 18.175 5.360 4.812 1.00 32.41 134 THR A N 1
ATOM 1028 C CA . THR A 1 134 ? 17.839 4.259 5.719 1.00 32.41 134 THR A CA 1
ATOM 1029 C C . THR A 1 134 ? 17.794 2.981 4.893 1.00 32.41 134 THR A C 1
ATOM 1031 O O . THR A 1 134 ? 16.843 2.213 4.921 1.00 32.41 134 THR A O 1
ATOM 1034 N N . ALA A 1 135 ? 18.855 2.764 4.117 1.00 31.73 135 ALA A N 1
ATOM 1035 C CA . ALA A 1 135 ? 19.315 1.426 3.820 1.00 31.73 135 ALA A CA 1
ATOM 1036 C C . ALA A 1 135 ? 20.310 1.073 4.933 1.00 31.73 135 ALA A C 1
ATOM 1038 O O . ALA A 1 135 ? 21.359 1.702 5.052 1.00 31.73 135 ALA A O 1
ATOM 1039 N N . THR A 1 136 ? 20.001 0.046 5.728 1.00 31.53 136 THR A N 1
ATOM 1040 C CA . THR A 1 136 ? 20.920 -0.579 6.704 1.00 31.53 136 THR A CA 1
ATOM 1041 C C . THR A 1 136 ? 21.079 0.138 8.059 1.00 31.53 136 THR A C 1
ATOM 1043 O O . THR A 1 136 ? 22.131 0.699 8.346 1.00 31.53 136 THR A O 1
ATOM 1046 N N . ARG A 1 137 ? 20.069 0.065 8.946 1.00 28.72 137 ARG A N 1
ATOM 1047 C CA . ARG A 1 137 ? 20.251 -0.042 10.421 1.00 28.72 137 ARG A CA 1
ATOM 1048 C C . ARG A 1 137 ? 18.906 -0.134 11.166 1.00 28.72 137 ARG A C 1
ATOM 1050 O O . ARG A 1 137 ? 18.389 0.865 11.643 1.00 28.72 137 ARG A O 1
ATOM 1057 N N . SER A 1 138 ? 18.372 -1.344 11.325 1.00 29.56 138 SER A N 1
ATOM 1058 C CA . SER A 1 138 ? 17.599 -1.710 12.528 1.00 29.56 138 SER A CA 1
ATOM 1059 C C . SER A 1 138 ? 17.609 -3.231 12.734 1.00 29.56 138 SER A C 1
ATOM 1061 O O . SER A 1 138 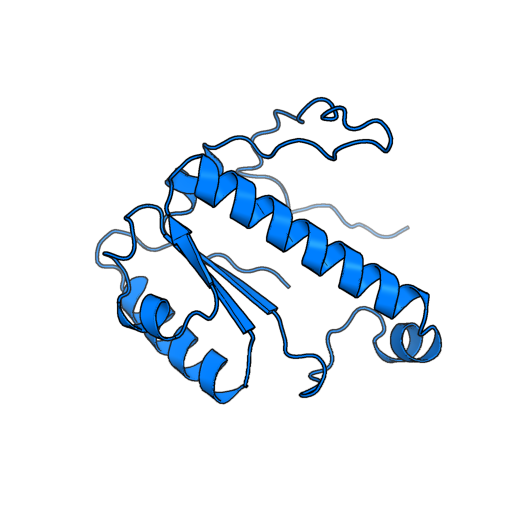? 16.584 -3.901 12.797 1.00 29.56 138 SER A O 1
ATOM 1063 N N . VAL A 1 139 ? 18.813 -3.788 12.821 1.00 31.02 139 VAL A N 1
ATOM 1064 C CA . VAL A 1 139 ? 19.073 -4.966 13.651 1.00 31.02 139 VAL A CA 1
ATOM 1065 C C . VAL A 1 139 ? 20.023 -4.456 14.731 1.00 31.02 139 VAL A C 1
ATOM 1067 O O . VAL A 1 139 ? 20.952 -3.721 14.402 1.00 31.02 139 VAL A O 1
ATOM 1070 N N . LEU A 1 140 ? 19.761 -4.827 15.985 1.00 28.83 140 LEU A N 1
ATOM 1071 C CA . LEU A 1 140 ? 20.396 -4.378 17.233 1.00 28.83 140 LEU A CA 1
ATOM 1072 C C . LEU A 1 140 ? 19.919 -3.025 17.793 1.00 28.83 140 LEU A C 1
ATOM 1074 O O . LEU A 1 140 ? 20.313 -1.965 17.314 1.00 28.83 140 LEU A O 1
ATOM 1078 N N . GLY A 1 141 ? 19.182 -3.086 18.910 1.00 28.77 141 GLY A N 1
ATOM 1079 C CA . GLY A 1 141 ? 19.223 -1.998 19.890 1.00 28.77 141 GLY A CA 1
ATOM 1080 C C . GLY A 1 141 ? 17.986 -1.713 20.741 1.00 28.77 141 GLY A C 1
ATOM 1081 O O . GLY A 1 141 ? 17.824 -0.564 21.119 1.00 28.77 141 GLY A O 1
ATOM 1082 N N . GLN A 1 142 ? 17.141 -2.688 21.092 1.00 28.22 142 GLN A N 1
ATOM 1083 C CA . GLN A 1 142 ? 16.352 -2.573 22.328 1.00 28.22 142 GLN A CA 1
ATOM 1084 C C . GLN A 1 142 ? 16.953 -3.514 23.372 1.00 28.22 142 GLN A C 1
ATOM 1086 O O . GLN A 1 142 ? 16.764 -4.728 23.325 1.00 28.22 142 GLN A O 1
ATOM 1091 N N . ARG A 1 143 ? 17.732 -2.942 24.295 1.00 27.61 143 ARG A N 1
ATOM 1092 C CA . ARG A 1 143 ? 17.913 -3.506 25.630 1.00 27.61 143 ARG A CA 1
ATOM 1093 C C . ARG A 1 143 ? 17.150 -2.625 26.604 1.00 27.61 143 ARG A C 1
ATOM 1095 O O . ARG A 1 143 ? 17.340 -1.417 26.642 1.00 27.61 143 ARG A O 1
ATOM 1102 N N . VAL A 1 144 ? 16.284 -3.319 27.323 1.00 34.03 144 VAL A N 1
ATOM 1103 C CA . VAL A 1 144 ? 15.543 -2.954 28.521 1.00 34.03 144 VAL A CA 1
ATOM 1104 C C . VAL A 1 144 ? 16.457 -2.305 29.562 1.00 34.03 144 VAL A C 1
ATOM 1106 O O . VAL A 1 144 ? 17.475 -2.901 29.919 1.00 34.03 144 VAL A O 1
ATOM 1109 N N . SER A 1 145 ? 16.039 -1.143 30.062 1.00 38.41 145 SER A N 1
ATOM 1110 C CA . SER A 1 145 ? 16.036 -0.758 31.483 1.00 38.41 145 SER A CA 1
ATOM 1111 C C . SER A 1 145 ? 15.342 0.588 31.633 1.00 38.41 145 SER A C 1
ATOM 1113 O O . SER A 1 145 ? 15.813 1.528 30.953 1.00 38.41 145 SER A O 1
#

pLDDT: mean 71.67, std 19.55, range [27.61, 93.88]

InterPro domains:
  IPR027417 P-loop containing nucleoside triphosphate hydrolase [G3DSA:3.40.50.300] (1-133)
  IPR027417 P-loop containing nucleoside triphosphate hydrolase [SSF52540] (5-115)

Organism: NCBI:txid43354

Secondary structure (DSSP, 8-state):
--------TTSSHHHHHHHHHHHHHHTT-EEEEEETTTTSS-HHHHHH-SEEEESSHHHHHHHHHHHHHHHHHHHHHHHH-HHHHHHHTTPPPPBTTBPPEEEEEETHHHHTTSPPPPPBPTTSPBP-------SS--SS-----